Protein AF-A0A2J4R467-F1 (afdb_monomer_lite)

Foldseek 3Di:
DDPPPPPPPDPDDPDPVVVVLLVVLVVVCCVVPNDVPDDPVSSVVSSD

Radius of gyration: 17.12 Å; chains: 1; bounding box: 24×16×56 Å

Organism: NCBI:txid1134687

Structure (mmCIF, N/CA/C/O backbone):
data_AF-A0A2J4R467-F1
#
_entry.id   AF-A0A2J4R467-F1
#
loop_
_atom_site.group_PDB
_atom_site.id
_atom_site.type_symbol
_atom_site.label_atom_id
_atom_site.label_alt_id
_atom_site.label_comp_id
_atom_site.label_asym_id
_atom_site.label_entity_id
_atom_site.label_seq_id
_atom_site.pdbx_PDB_ins_code
_atom_site.Cartn_x
_atom_site.Cartn_y
_atom_site.Cartn_z
_atom_site.occupancy
_atom_site.B_iso_or_equiv
_atom_site.auth_seq_id
_atom_site.auth_comp_id
_atom_site.auth_asym_id
_atom_site.auth_atom_id
_atom_site.pdbx_PDB_model_num
ATOM 1 N N . MET A 1 1 ? -8.327 7.690 -46.892 1.00 48.31 1 MET A N 1
ATOM 2 C CA . MET A 1 1 ? -8.492 7.563 -45.427 1.00 48.31 1 MET A CA 1
ATOM 3 C C . MET A 1 1 ? -7.491 6.548 -44.886 1.00 48.31 1 MET A C 1
ATOM 5 O O . MET A 1 1 ? -7.725 5.360 -45.034 1.00 48.31 1 MET A O 1
ATOM 9 N N . THR A 1 2 ? -6.391 6.976 -44.269 1.00 49.84 2 THR A N 1
ATOM 10 C CA . THR A 1 2 ? -5.490 6.071 -43.531 1.00 49.84 2 THR A CA 1
ATOM 11 C C . THR A 1 2 ? -5.420 6.550 -42.090 1.00 49.84 2 THR A C 1
ATOM 13 O O . THR A 1 2 ? -4.735 7.521 -41.783 1.00 49.84 2 THR A O 1
ATOM 16 N N . LYS A 1 3 ? -6.207 5.911 -41.218 1.00 61.97 3 LYS A N 1
ATOM 17 C CA . LYS A 1 3 ? -6.243 6.200 -39.784 1.00 61.97 3 LYS A CA 1
ATOM 18 C C . LYS A 1 3 ? -5.028 5.534 -39.142 1.00 61.97 3 LYS A C 1
ATOM 20 O O . LYS A 1 3 ? -5.023 4.338 -38.875 1.00 61.97 3 LYS A O 1
ATOM 25 N N . ASN A 1 4 ? -3.984 6.322 -38.958 1.00 67.75 4 ASN A N 1
ATOM 26 C CA . ASN A 1 4 ? -2.811 6.018 -38.154 1.00 67.75 4 ASN A CA 1
ATOM 27 C C . ASN A 1 4 ? -3.248 5.824 -36.695 1.00 67.75 4 ASN A C 1
ATOM 29 O O . ASN A 1 4 ? -3.414 6.774 -35.934 1.00 67.75 4 ASN A O 1
ATOM 33 N N . MET A 1 5 ? -3.493 4.568 -36.321 1.00 70.44 5 MET A N 1
ATOM 34 C CA . MET A 1 5 ? -3.728 4.183 -34.935 1.00 70.44 5 MET A CA 1
ATOM 35 C C . MET A 1 5 ? -2.420 4.368 -34.168 1.00 70.44 5 MET A C 1
ATOM 37 O O . MET A 1 5 ? -1.507 3.555 -34.274 1.00 70.44 5 MET A O 1
ATOM 41 N N . ASN A 1 6 ? -2.330 5.466 -33.420 1.00 69.69 6 ASN A N 1
ATOM 42 C CA . ASN A 1 6 ? -1.301 5.680 -32.414 1.00 69.69 6 ASN A CA 1
ATOM 43 C C . ASN A 1 6 ? -1.496 4.632 -31.309 1.00 69.69 6 ASN A C 1
ATOM 45 O O . ASN A 1 6 ? -2.179 4.887 -30.317 1.00 69.69 6 ASN A O 1
ATOM 49 N N . VAL A 1 7 ? -0.945 3.435 -31.508 1.00 69.31 7 VAL A N 1
ATOM 50 C CA . VAL A 1 7 ? -0.778 2.461 -30.431 1.00 69.31 7 VAL A CA 1
ATOM 51 C C . VAL A 1 7 ? 0.087 3.132 -29.364 1.00 69.31 7 VAL A C 1
ATOM 53 O O . VAL A 1 7 ? 1.207 3.541 -29.673 1.00 69.31 7 VAL A O 1
ATOM 56 N N . PRO A 1 8 ? -0.428 3.354 -28.142 1.00 71.25 8 PRO A N 1
ATOM 57 C CA . PRO A 1 8 ? 0.375 3.963 -27.098 1.00 71.25 8 PRO A CA 1
ATOM 58 C C . PRO A 1 8 ? 1.567 3.046 -26.832 1.00 71.25 8 PRO A C 1
ATOM 60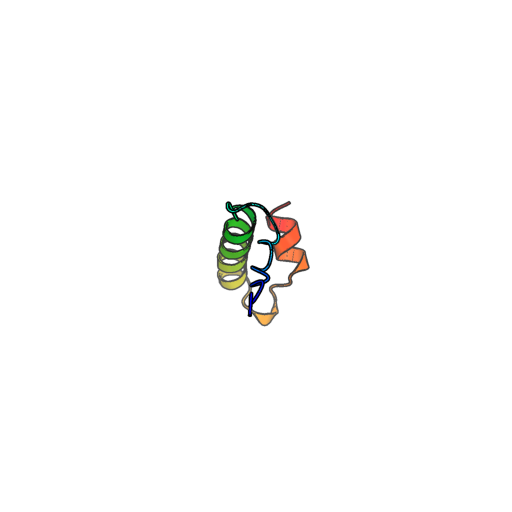 O O . PRO A 1 8 ? 1.384 1.870 -26.521 1.00 71.25 8 PRO A O 1
ATOM 63 N N . SER A 1 9 ? 2.783 3.573 -26.977 1.00 69.81 9 SER A N 1
ATOM 64 C CA . SER A 1 9 ? 3.991 2.847 -26.593 1.00 69.81 9 SER A CA 1
ATOM 65 C C . SER A 1 9 ? 3.852 2.398 -25.140 1.00 69.81 9 SER A C 1
ATOM 67 O O . SER A 1 9 ? 3.626 3.231 -24.255 1.00 69.81 9 SER A O 1
ATOM 69 N N . SER A 1 10 ? 3.964 1.090 -24.891 1.00 67.44 10 SER A N 1
ATOM 70 C CA . SER A 1 10 ? 4.003 0.550 -23.532 1.00 67.44 10 SER A CA 1
ATOM 71 C C . SER A 1 10 ? 5.108 1.262 -22.756 1.00 67.44 10 SER A C 1
ATOM 73 O O . SER A 1 10 ? 6.262 1.298 -23.185 1.00 67.44 10 SER A O 1
ATOM 75 N N . ARG A 1 11 ? 4.746 1.896 -21.636 1.00 68.69 11 ARG A N 1
ATOM 76 C CA . ARG A 1 11 ? 5.676 2.673 -20.809 1.00 68.69 11 ARG A CA 1
ATOM 77 C C . ARG A 1 11 ? 6.524 1.738 -19.947 1.00 68.69 11 ARG A C 1
ATOM 79 O O . ARG A 1 11 ? 6.300 1.642 -18.747 1.00 68.69 11 ARG A O 1
ATOM 86 N N . GLY A 1 12 ? 7.477 1.053 -20.568 1.00 62.53 12 GLY A N 1
ATOM 87 C CA . GLY A 1 12 ? 8.465 0.232 -19.874 1.00 62.53 12 GLY A CA 1
ATOM 88 C C . GLY A 1 12 ? 8.513 -1.224 -20.341 1.00 62.53 12 GLY A C 1
ATOM 89 O O . GLY A 1 12 ? 7.791 -1.604 -21.268 1.00 62.53 12 GLY A O 1
ATOM 90 N N . PRO A 1 13 ? 9.397 -2.027 -19.725 1.00 67.75 13 PRO A N 1
ATOM 91 C CA . PRO A 1 13 ? 9.538 -3.438 -20.042 1.00 67.75 13 PRO A CA 1
ATOM 92 C C . PRO A 1 13 ? 8.207 -4.184 -19.877 1.00 67.75 13 PRO A C 1
ATOM 94 O O . PRO A 1 13 ? 7.399 -3.875 -19.000 1.00 67.75 13 PRO A O 1
ATOM 97 N N . LEU A 1 14 ? 7.982 -5.177 -20.745 1.00 64.12 14 LEU A N 1
ATOM 98 C CA . LEU A 1 14 ? 6.820 -6.073 -20.659 1.00 64.12 14 LEU A CA 1
ATOM 99 C C . LEU A 1 14 ? 6.793 -6.797 -19.309 1.00 64.12 14 LEU A C 1
ATOM 101 O O . LEU A 1 14 ? 5.727 -7.001 -18.734 1.00 64.12 14 LEU A O 1
ATOM 105 N N . ASP A 1 15 ? 7.983 -7.120 -18.804 1.00 64.81 15 ASP A N 1
ATOM 106 C CA . ASP A 1 15 ? 8.185 -7.688 -17.487 1.00 64.81 15 ASP A CA 1
ATOM 107 C C . ASP A 1 15 ? 8.088 -6.597 -16.413 1.00 64.81 15 ASP A C 1
ATOM 109 O O . ASP A 1 15 ? 8.903 -5.675 -16.342 1.00 64.81 15 ASP A O 1
ATOM 113 N N . HIS A 1 16 ? 7.039 -6.685 -15.599 1.00 70.81 16 HIS A N 1
ATOM 114 C CA . HIS A 1 16 ? 6.787 -5.792 -14.474 1.00 70.81 16 HIS A CA 1
ATOM 115 C C . HIS A 1 16 ? 7.153 -6.480 -13.150 1.00 70.81 16 HIS A C 1
ATOM 117 O O . HIS A 1 16 ? 6.399 -6.386 -12.186 1.00 70.81 16 HIS A O 1
ATOM 123 N N . SER A 1 17 ? 8.319 -7.131 -13.061 1.00 79.56 17 SER A N 1
ATOM 124 C CA . SER A 1 17 ? 8.800 -7.731 -11.801 1.00 79.56 17 SER A CA 1
ATOM 125 C C . SER A 1 17 ? 8.766 -6.761 -10.609 1.00 79.56 17 SER A C 1
ATOM 127 O O . SER A 1 17 ? 8.548 -7.176 -9.476 1.00 79.56 17 SER A O 1
ATOM 129 N N . VAL A 1 18 ? 8.929 -5.455 -10.849 1.00 83.94 18 VAL A N 1
ATOM 130 C CA . VAL A 1 18 ? 8.814 -4.418 -9.806 1.00 83.94 18 VAL A CA 1
ATOM 131 C C . VAL A 1 18 ? 7.370 -4.243 -9.320 1.00 83.94 18 VAL A C 1
ATOM 133 O O . VAL A 1 18 ? 7.149 -4.005 -8.139 1.00 83.94 18 VAL A O 1
ATOM 136 N N . ARG A 1 19 ? 6.366 -4.382 -10.200 1.00 86.69 19 ARG A N 1
ATOM 137 C CA . ARG A 1 19 ? 4.953 -4.332 -9.786 1.00 86.69 19 ARG A CA 1
ATOM 138 C C . ARG A 1 19 ? 4.645 -5.471 -8.825 1.00 86.69 19 ARG A C 1
ATOM 140 O O . ARG A 1 19 ? 4.012 -5.220 -7.809 1.00 86.69 19 ARG A O 1
ATOM 147 N N . GLU A 1 20 ? 5.105 -6.676 -9.144 1.00 89.56 20 GLU A N 1
ATOM 148 C CA . GLU A 1 20 ? 4.898 -7.853 -8.297 1.00 89.56 20 GLU A CA 1
ATOM 149 C C . GLU A 1 20 ? 5.530 -7.639 -6.913 1.00 89.56 20 GLU A C 1
ATOM 151 O O . GLU A 1 20 ? 4.865 -7.839 -5.904 1.00 89.56 20 GLU A O 1
ATOM 156 N N . GLN A 1 21 ? 6.756 -7.106 -6.858 1.00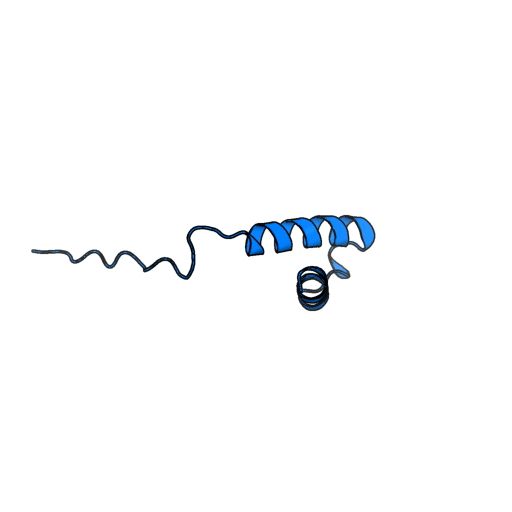 90.50 21 GLN A N 1
ATOM 157 C CA . GLN A 1 21 ? 7.429 -6.761 -5.596 1.00 90.50 21 GLN A CA 1
ATOM 158 C C . GLN A 1 21 ? 6.661 -5.719 -4.770 1.00 90.50 21 GLN A C 1
ATOM 160 O O . GLN A 1 21 ? 6.562 -5.848 -3.554 1.00 90.50 21 GLN A O 1
ATOM 165 N N . ILE A 1 22 ? 6.087 -4.696 -5.416 1.00 90.81 22 ILE A N 1
ATOM 166 C CA . ILE A 1 22 ? 5.265 -3.689 -4.727 1.00 90.81 22 ILE A CA 1
ATOM 167 C C . ILE A 1 22 ? 4.004 -4.329 -4.137 1.00 90.81 22 ILE A C 1
ATOM 169 O O . ILE A 1 22 ? 3.626 -4.001 -3.014 1.00 90.81 22 ILE A O 1
ATOM 173 N N . VAL A 1 23 ? 3.337 -5.205 -4.892 1.00 92.12 23 VAL A N 1
ATOM 174 C CA . VAL A 1 23 ? 2.107 -5.875 -4.444 1.00 92.12 23 VAL A CA 1
ATOM 175 C C . VAL A 1 23 ? 2.392 -6.792 -3.257 1.00 92.12 23 VAL A C 1
ATOM 177 O O . VAL A 1 23 ? 1.642 -6.753 -2.283 1.00 92.12 23 VAL A O 1
ATOM 180 N N . ASP A 1 24 ? 3.479 -7.557 -3.314 1.00 93.06 24 ASP A N 1
ATOM 181 C CA . ASP A 1 24 ? 3.886 -8.479 -2.252 1.00 93.06 24 ASP A CA 1
ATOM 182 C C . ASP A 1 24 ? 4.247 -7.727 -0.958 1.00 93.06 24 ASP A C 1
ATOM 184 O O . ASP A 1 24 ? 3.645 -7.960 0.092 1.00 93.06 24 ASP A O 1
ATOM 188 N N . ALA A 1 25 ? 5.100 -6.700 -1.059 1.00 93.25 25 ALA A N 1
ATOM 189 C CA . ALA A 1 25 ? 5.471 -5.859 0.082 1.00 93.25 25 ALA A CA 1
ATOM 190 C C . ALA A 1 25 ? 4.256 -5.146 0.704 1.00 93.25 25 ALA A C 1
ATOM 192 O O . ALA A 1 25 ? 4.156 -5.007 1.927 1.00 93.25 25 ALA A O 1
ATOM 193 N N . ALA A 1 26 ? 3.311 -4.697 -0.130 1.00 94.19 26 ALA A N 1
ATOM 194 C CA . ALA A 1 26 ? 2.081 -4.076 0.342 1.00 94.19 26 ALA A CA 1
ATOM 195 C C . ALA A 1 26 ? 1.189 -5.075 1.076 1.00 94.19 26 ALA A C 1
ATOM 197 O O . ALA A 1 26 ? 0.663 -4.750 2.139 1.00 94.19 26 ALA A O 1
ATOM 198 N N . PHE A 1 27 ? 1.047 -6.291 0.550 1.00 94.25 27 PHE A N 1
ATOM 199 C CA 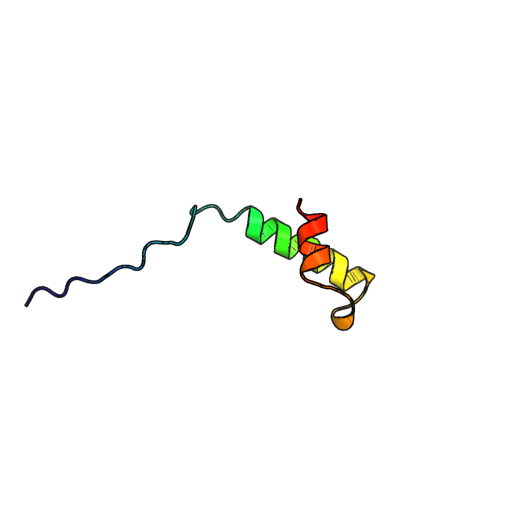. PHE A 1 27 ? 0.269 -7.346 1.187 1.00 94.25 27 PHE A CA 1
ATOM 200 C C . PHE A 1 27 ? 0.789 -7.658 2.598 1.00 94.25 27 PHE A C 1
ATOM 202 O O . PHE A 1 27 ? 0.001 -7.674 3.548 1.00 94.25 27 PHE A O 1
ATOM 209 N N . GLU A 1 28 ? 2.106 -7.807 2.759 1.00 92.75 28 GLU A N 1
ATOM 210 C CA . GLU A 1 28 ? 2.724 -8.006 4.072 1.00 92.75 28 GLU A CA 1
ATOM 211 C C . GLU A 1 28 ? 2.487 -6.807 5.004 1.00 92.75 28 GLU A C 1
ATOM 213 O O . GLU A 1 28 ? 1.988 -6.972 6.121 1.00 92.75 28 GLU A O 1
ATOM 218 N N . HIS A 1 29 ? 2.777 -5.580 4.558 1.00 93.44 29 HIS A N 1
ATOM 219 C CA . HIS A 1 29 ? 2.625 -4.388 5.402 1.00 93.44 29 HIS A CA 1
ATOM 220 C C . HIS A 1 29 ? 1.182 -4.140 5.837 1.00 93.44 29 HIS A C 1
ATOM 222 O O . HIS A 1 29 ? 0.942 -3.800 7.000 1.00 93.44 29 HIS A O 1
ATOM 228 N N . PHE A 1 30 ? 0.214 -4.357 4.949 1.00 93.69 30 PHE A N 1
ATOM 229 C CA . PHE A 1 30 ? -1.193 -4.242 5.307 1.00 93.69 30 PHE A CA 1
ATOM 230 C C . PHE A 1 30 ? -1.596 -5.288 6.347 1.00 93.69 30 PHE A C 1
ATOM 232 O O . PHE A 1 30 ? -2.336 -4.951 7.270 1.00 93.69 30 PHE A O 1
ATOM 239 N N . GLY A 1 31 ? -1.086 -6.519 6.246 1.00 92.38 31 GLY A N 1
ATOM 240 C CA . GLY A 1 31 ? -1.323 -7.564 7.244 1.00 92.38 31 GLY A CA 1
ATOM 241 C C . GLY A 1 31 ? -0.742 -7.228 8.621 1.00 92.38 31 GLY A C 1
ATOM 242 O O . GLY A 1 31 ? -1.368 -7.513 9.641 1.00 92.38 31 GLY A O 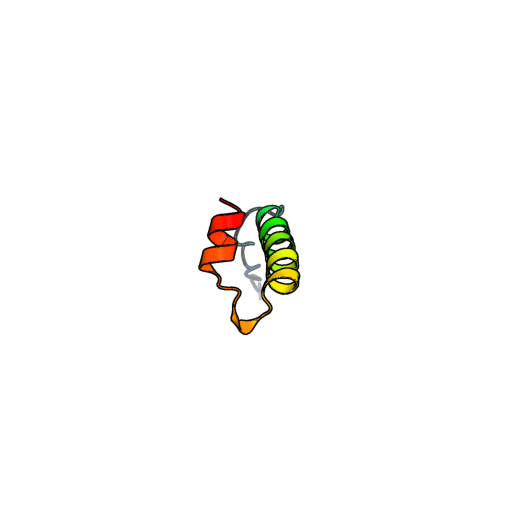1
ATOM 243 N N . HIS A 1 32 ? 0.426 -6.584 8.660 1.00 90.88 32 HIS A N 1
ATOM 244 C CA . HIS A 1 32 ? 1.116 -6.251 9.908 1.00 90.88 32 HIS A CA 1
ATOM 245 C C . HIS A 1 32 ? 0.629 -4.956 10.569 1.00 90.88 32 HIS A C 1
ATOM 247 O O . HIS A 1 32 ? 0.502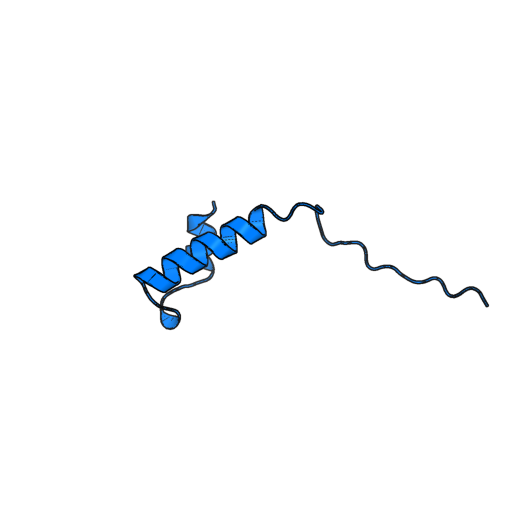 -4.899 11.794 1.00 90.88 32 HIS A O 1
ATOM 253 N N . TYR A 1 33 ? 0.371 -3.913 9.780 1.00 90.56 33 TYR A N 1
ATOM 254 C CA . TYR A 1 33 ? 0.153 -2.552 10.282 1.00 90.56 33 TYR A CA 1
ATOM 255 C C . TYR A 1 33 ? -1.219 -1.969 9.924 1.00 90.56 33 TYR A C 1
ATOM 257 O O . TYR A 1 33 ? -1.670 -1.033 10.591 1.00 90.56 33 TYR A O 1
ATOM 265 N N . GLY A 1 34 ? -1.898 -2.530 8.920 1.00 91.44 34 GLY A N 1
ATOM 266 C CA . GLY A 1 34 ? -3.171 -2.036 8.400 1.00 91.44 34 GLY A CA 1
ATOM 267 C C . GLY A 1 34 ? -3.028 -0.878 7.405 1.00 91.44 34 GLY A C 1
ATOM 268 O O . GLY A 1 34 ? -2.018 -0.175 7.364 1.00 91.44 34 GLY A O 1
ATOM 269 N N . TYR A 1 35 ? -4.084 -0.659 6.615 1.00 90.88 35 TYR A N 1
ATOM 270 C CA . TYR A 1 35 ? -4.105 0.308 5.508 1.00 90.88 35 TYR A CA 1
ATOM 271 C C . TYR A 1 35 ? -3.724 1.739 5.902 1.00 90.88 35 TYR A C 1
ATOM 273 O O . TYR A 1 35 ? -2.987 2.389 5.171 1.00 90.88 35 TYR A O 1
ATOM 281 N N . GLU A 1 36 ? -4.185 2.232 7.053 1.00 92.31 36 GLU A N 1
ATOM 282 C CA . GLU A 1 36 ? -3.940 3.623 7.470 1.00 92.31 36 GLU A CA 1
ATOM 283 C C . GLU A 1 36 ? -2.476 3.913 7.818 1.00 92.31 36 GLU A C 1
ATOM 285 O O . GLU A 1 36 ? -2.060 5.070 7.819 1.00 92.31 36 GLU A O 1
ATOM 290 N N . LYS A 1 37 ? -1.696 2.874 8.133 1.00 90.88 37 LYS A N 1
ATOM 291 C CA . LYS A 1 37 ? -0.301 3.008 8.565 1.00 90.88 37 LYS A CA 1
ATOM 292 C C . LYS A 1 37 ? 0.703 2.661 7.481 1.00 90.88 37 LYS A C 1
ATOM 294 O O . LYS A 1 37 ? 1.878 2.917 7.677 1.00 90.88 37 LYS A O 1
ATOM 299 N N . THR A 1 38 ? 0.264 2.077 6.370 1.00 92.94 38 THR A N 1
ATOM 300 C CA . THR A 1 38 ? 1.151 1.726 5.261 1.00 92.94 38 THR A CA 1
ATOM 301 C C . THR A 1 38 ? 1.295 2.910 4.313 1.00 92.94 38 THR A C 1
ATOM 303 O O . THR A 1 38 ? 0.332 3.339 3.676 1.00 92.94 38 THR A O 1
ATOM 306 N N . THR A 1 39 ? 2.512 3.429 4.189 1.00 93.81 39 THR A N 1
ATOM 307 C CA . THR A 1 39 ? 2.827 4.539 3.286 1.00 93.81 39 THR A CA 1
ATOM 308 C C . THR A 1 39 ? 3.605 4.079 2.058 1.00 93.81 39 THR A C 1
ATOM 310 O O . THR A 1 39 ? 4.359 3.109 2.083 1.00 93.81 39 THR A O 1
ATOM 313 N N . VAL A 1 40 ? 3.489 4.836 0.965 1.00 91.00 40 VAL A N 1
ATOM 314 C CA . VAL A 1 40 ? 4.250 4.576 -0.271 1.00 91.00 40 VAL A CA 1
ATOM 315 C C . VAL A 1 40 ? 5.766 4.612 -0.024 1.00 91.00 40 VAL A C 1
ATOM 317 O O . VAL A 1 40 ? 6.511 3.883 -0.673 1.00 91.00 40 VAL A O 1
ATOM 320 N N . ALA A 1 41 ? 6.228 5.416 0.938 1.00 92.00 41 ALA A N 1
ATOM 321 C CA . ALA A 1 41 ? 7.639 5.491 1.307 1.00 92.00 41 ALA A CA 1
ATOM 322 C C . ALA A 1 41 ? 8.149 4.191 1.956 1.00 92.00 41 ALA A C 1
ATOM 324 O O . ALA A 1 41 ? 9.275 3.776 1.690 1.00 92.00 41 ALA A O 1
ATOM 325 N N . GLU A 1 42 ? 7.330 3.530 2.775 1.00 89.69 42 GLU A N 1
ATOM 326 C CA . GLU A 1 42 ? 7.676 2.249 3.409 1.00 89.69 42 GLU A CA 1
ATOM 327 C C . GLU A 1 42 ? 7.691 1.100 2.401 1.00 89.69 42 GLU A C 1
ATOM 329 O O . GLU A 1 42 ? 8.593 0.261 2.438 1.00 89.69 42 GLU A O 1
ATOM 334 N N . LEU A 1 43 ? 6.754 1.110 1.447 1.00 91.56 43 LEU A N 1
ATOM 335 C CA . LEU A 1 43 ? 6.748 0.153 0.341 1.00 91.56 43 LEU A CA 1
ATOM 336 C C . LEU A 1 43 ? 8.000 0.308 -0.527 1.00 91.56 43 LEU A C 1
ATOM 338 O O . LEU A 1 43 ? 8.669 -0.682 -0.803 1.00 91.56 43 LEU A O 1
ATOM 342 N N . ALA A 1 44 ? 8.365 1.545 -0.884 1.00 91.19 44 ALA A N 1
ATOM 343 C CA . ALA A 1 44 ? 9.586 1.828 -1.638 1.00 91.19 44 ALA A CA 1
ATOM 344 C C . ALA A 1 44 ? 10.846 1.373 -0.882 1.00 91.19 44 ALA A C 1
ATOM 346 O O . ALA A 1 44 ? 11.727 0.747 -1.460 1.00 91.19 44 ALA A O 1
ATOM 347 N N . LYS A 1 45 ? 10.905 1.617 0.433 1.00 89.44 45 LYS A N 1
ATOM 348 C CA . LYS A 1 45 ? 12.024 1.182 1.278 1.00 89.44 45 LYS A CA 1
ATOM 349 C C . LYS A 1 45 ? 12.142 -0.343 1.384 1.00 89.44 45 LYS A C 1
ATOM 351 O O . LYS A 1 45 ? 13.245 -0.845 1.572 1.00 89.44 45 LYS A O 1
ATOM 356 N N . SER A 1 46 ? 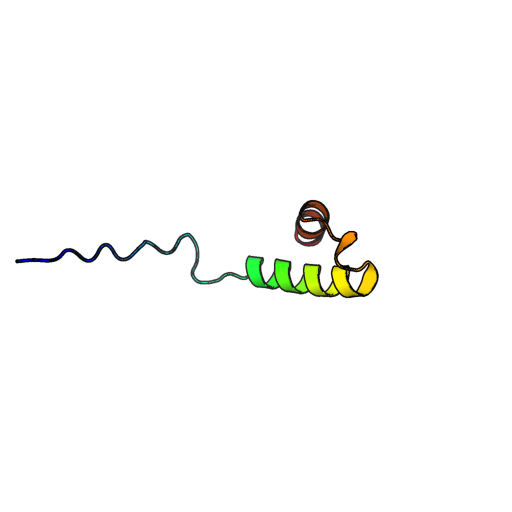11.024 -1.062 1.300 1.00 86.38 46 SER A N 1
ATOM 357 C CA . SER A 1 46 ? 10.997 -2.526 1.410 1.00 86.38 46 SER A CA 1
ATOM 358 C C . SER A 1 46 ? 11.464 -3.228 0.132 1.00 86.38 46 SER A C 1
ATOM 360 O O . SER A 1 46 ? 12.028 -4.314 0.216 1.00 86.38 46 SER A O 1
ATOM 362 N N . ILE A 1 47 ? 11.269 -2.606 -1.036 1.00 84.81 47 ILE A N 1
ATOM 363 C CA . ILE A 1 47 ? 11.671 -3.166 -2.339 1.00 84.81 47 ILE A CA 1
ATOM 364 C C . ILE A 1 47 ? 13.072 -2.724 -2.806 1.00 84.81 47 ILE A C 1
ATOM 366 O O . ILE A 1 47 ? 13.658 -3.412 -3.640 1.00 84.81 47 ILE A O 1
ATOM 370 N N . GLY A 1 48 ? 13.622 -1.629 -2.263 1.00 75.44 48 GLY A N 1
ATOM 371 C CA . GLY A 1 48 ? 14.982 -1.145 -2.560 1.00 75.44 48 GLY A CA 1
ATOM 372 C C . GLY A 1 48 ? 15.035 0.267 -3.122 1.00 75.44 48 GLY A C 1
ATOM 373 O O . GLY A 1 48 ? 14.519 0.480 -4.241 1.00 75.44 48 GLY A O 1
#

pLDDT: mean 81.87, std 12.81, range [48.31, 94.25]

Sequence (48 aa):
MTKNMNVPSSRGPLDHSVREQIVDAAFEHFGHYGYEKTTVAELAKSIG

InterPro domains:
  IPR001647 DNA-binding HTH domain, TetR-type [PF00440] (22-48)
  IPR009057 Homedomain-like superfamily [SSF46689] (10-48)

Secondary structure (DSSP, 8-state):
------PPPPSS-S--HHHHHHHHHHHHHHHHH-GGG--HHHHHHHH-